Protein AF-A0A177WLU2-F1 (afdb_monomer_lite)

Sequence (171 aa):
MSAKVSTATVSPSATETASAKASTLNTFSRFDYPKKLKSYNEFGKYCYSIGLEGVFMIEEHATLSVKIDKIEKDIHNVDARIKAQKNLLYNLEQDFDFLNRASGQGSVDLDLETNIRTQREFLDELQEILQKILDGYRIRLKKDSEQELELKHYFEHHHKFEDAQQQAFQP

Secondary structure (DSSP, 8-state):
---------------------------S------SSPPPHHHHGGG--PPPHHHHHHHHHHHHHHHHHHHHHHHHHHHHHHHHHHHHHHHHHHHHHHHHHHHTSS----HHHHHHHHHHHHHHHHHHHHHHHHHHHHHHHHHHHHHHHHHHHHHHHHHHHHHHHHHHHT--

Radius of gyration: 32.44 Å; chains: 1; bounding box: 56×68×100 Å

Organism: Batrachochytrium dendrobatidis (strain JEL423) (NCBI:txid403673)

pLDDT: mean 77.86, std 21.0, range [36.34, 98.38]

Structure (mmCIF, N/CA/C/O backbone):
data_AF-A0A177WLU2-F1
#
_entry.id   AF-A0A177WLU2-F1
#
loop_
_atom_site.group_PDB
_atom_site.id
_atom_site.type_symbol
_atom_site.label_atom_id
_atom_site.label_alt_id
_atom_site.label_comp_id
_atom_site.label_asym_id
_atom_site.label_entity_id
_atom_site.label_seq_id
_atom_site.pdbx_PDB_ins_code
_atom_site.Cartn_x
_atom_site.Cartn_y
_atom_site.Cartn_z
_atom_site.occupancy
_atom_site.B_iso_or_equiv
_atom_site.auth_seq_id
_atom_site.auth_comp_id
_atom_site.auth_asym_id
_atom_site.auth_atom_id
_atom_site.pdbx_PDB_model_num
ATOM 1 N N . MET A 1 1 ? 12.271 -46.148 -57.559 1.00 42.03 1 MET A N 1
ATOM 2 C CA . MET A 1 1 ? 13.215 -45.070 -57.200 1.00 42.03 1 MET A CA 1
ATOM 3 C C . MET A 1 1 ? 12.869 -43.832 -58.005 1.00 42.03 1 MET A C 1
ATOM 5 O O . MET A 1 1 ? 12.882 -43.923 -59.223 1.00 42.03 1 MET A O 1
ATOM 9 N N . SER A 1 2 ? 12.483 -42.756 -57.314 1.00 40.78 2 SER A N 1
ATOM 10 C CA . SER A 1 2 ? 12.706 -41.332 -57.630 1.00 40.78 2 SER A CA 1
ATOM 11 C C . SER A 1 2 ? 11.642 -40.490 -56.927 1.00 40.78 2 SER A C 1
ATOM 13 O O . SER A 1 2 ? 10.447 -40.706 -57.099 1.00 40.78 2 SER A O 1
ATOM 15 N N . ALA A 1 3 ? 12.117 -39.566 -56.099 1.00 42.06 3 ALA A N 1
ATOM 16 C CA . ALA A 1 3 ? 11.357 -38.612 -55.305 1.00 42.06 3 ALA A CA 1
ATOM 17 C C . ALA A 1 3 ? 11.553 -37.187 -55.853 1.00 42.06 3 ALA A C 1
ATOM 19 O O . ALA A 1 3 ? 12.637 -36.890 -56.356 1.00 42.06 3 ALA A O 1
ATOM 20 N N . LYS A 1 4 ? 10.540 -36.318 -55.694 1.00 43.25 4 LYS A N 1
ATOM 21 C CA . LYS A 1 4 ? 10.600 -34.848 -55.451 1.00 43.25 4 LYS A CA 1
ATOM 22 C C . LYS A 1 4 ? 9.157 -34.296 -55.489 1.00 43.25 4 LYS A C 1
ATOM 24 O O . LYS A 1 4 ? 8.483 -34.531 -56.480 1.00 43.25 4 LYS A O 1
ATOM 29 N N . VAL A 1 5 ? 8.538 -33.838 -54.390 1.00 37.41 5 VAL A N 1
ATOM 30 C CA . VAL A 1 5 ? 8.700 -32.611 -53.553 1.00 37.41 5 VAL A CA 1
ATOM 31 C C . VAL A 1 5 ? 7.804 -31.442 -54.016 1.00 37.41 5 VAL A C 1
ATOM 33 O O . VAL A 1 5 ? 8.026 -30.922 -55.099 1.00 37.41 5 VAL A O 1
ATOM 36 N N . SER A 1 6 ? 6.865 -31.082 -53.112 1.00 40.25 6 SER A N 1
ATOM 37 C CA . SER A 1 6 ? 6.261 -29.780 -52.705 1.00 40.25 6 SER A CA 1
ATOM 38 C C . SER A 1 6 ? 5.757 -28.786 -53.772 1.00 40.25 6 SER A C 1
ATOM 40 O O . SER A 1 6 ? 6.360 -28.642 -54.819 1.00 40.25 6 SER A O 1
ATOM 42 N N . THR A 1 7 ? 4.652 -28.048 -53.590 1.00 42.56 7 THR A N 1
ATOM 43 C CA . THR A 1 7 ? 4.258 -27.214 -52.430 1.00 42.56 7 THR A CA 1
ATOM 44 C C . THR A 1 7 ? 2.738 -26.964 -52.436 1.00 42.56 7 THR A C 1
ATOM 46 O O . THR A 1 7 ? 2.170 -26.655 -53.480 1.00 42.56 7 THR A O 1
ATOM 49 N N . ALA A 1 8 ? 2.085 -27.032 -51.271 1.00 41.38 8 ALA A N 1
ATOM 50 C CA . ALA A 1 8 ? 0.708 -26.572 -51.080 1.00 41.38 8 ALA A CA 1
ATOM 51 C C . ALA A 1 8 ? 0.710 -25.123 -50.569 1.00 41.38 8 ALA A C 1
ATOM 53 O O . ALA A 1 8 ? 1.278 -24.826 -49.519 1.00 41.38 8 ALA A O 1
ATOM 54 N N . THR A 1 9 ? 0.083 -24.229 -51.329 1.00 38.22 9 THR A N 1
ATOM 55 C CA . THR A 1 9 ? -0.120 -22.818 -50.989 1.00 38.22 9 THR A CA 1
ATOM 56 C C . THR A 1 9 ? -1.336 -22.691 -50.071 1.00 38.22 9 THR A C 1
ATOM 58 O O . THR A 1 9 ? -2.452 -22.979 -50.498 1.00 38.22 9 THR A O 1
ATOM 61 N N . VAL A 1 10 ? -1.142 -22.255 -48.824 1.00 49.22 10 VAL A N 1
ATOM 62 C CA . VAL A 1 10 ? -2.235 -21.885 -47.908 1.00 49.22 10 VAL A CA 1
ATOM 63 C C . VAL A 1 10 ? -2.301 -20.362 -47.820 1.00 49.22 10 VAL A C 1
ATOM 65 O O . VAL A 1 10 ? -1.304 -19.701 -47.541 1.00 49.22 10 VAL A O 1
ATOM 68 N N . SER A 1 11 ? -3.484 -19.818 -48.090 1.00 47.47 11 SER A N 1
ATOM 69 C CA . SER A 1 11 ? -3.821 -18.398 -47.990 1.00 47.47 11 SER A CA 1
ATOM 70 C C . SER A 1 11 ? -4.454 -18.118 -46.620 1.00 47.47 11 SER A C 1
ATOM 72 O O . SER A 1 11 ? -5.350 -18.871 -46.234 1.00 47.47 11 SER A O 1
ATOM 74 N N . PRO A 1 12 ? -4.050 -17.071 -45.877 1.00 48.59 12 PRO A N 1
ATOM 75 C CA . PRO A 1 12 ? -4.801 -16.620 -44.718 1.00 48.59 12 PRO A CA 1
ATOM 76 C C . PRO A 1 12 ? -5.559 -15.327 -45.045 1.00 48.59 12 PRO A C 1
ATOM 78 O O . PRO A 1 12 ? -4.993 -14.387 -45.598 1.00 48.59 12 PRO A O 1
ATOM 81 N N . SER A 1 13 ? -6.828 -15.248 -44.651 1.00 38.72 13 SER A N 1
ATOM 82 C CA . SER A 1 13 ? -7.247 -14.338 -43.573 1.00 38.72 13 SER A CA 1
ATOM 83 C C . SER A 1 13 ? -8.759 -14.106 -43.610 1.00 38.72 13 SER A C 1
ATOM 85 O O . SER A 1 13 ? -9.318 -13.614 -44.592 1.00 38.72 13 SER A O 1
ATOM 87 N N . ALA A 1 14 ? -9.412 -14.477 -42.509 1.00 44.34 14 ALA A N 1
ATOM 88 C CA . ALA A 1 14 ? -10.809 -14.203 -42.224 1.00 44.34 14 ALA A CA 1
ATOM 89 C C . ALA A 1 14 ? -10.998 -12.722 -41.860 1.00 44.34 14 ALA A C 1
ATOM 91 O O . ALA A 1 14 ? -10.216 -12.141 -41.111 1.00 44.34 14 ALA A O 1
ATOM 92 N N . THR A 1 15 ? -12.058 -12.118 -42.392 1.00 43.81 15 THR A N 1
ATOM 93 C CA . THR A 1 15 ? -12.518 -10.779 -42.018 1.00 43.81 15 THR A CA 1
ATOM 94 C C . THR A 1 15 ? -13.476 -10.911 -40.837 1.00 43.81 15 THR A C 1
ATOM 96 O O . THR A 1 15 ? -14.589 -11.399 -41.016 1.00 43.81 15 THR A O 1
ATOM 99 N N . GLU A 1 16 ? -13.077 -10.455 -39.650 1.00 43.38 16 GLU A N 1
ATOM 100 C CA . GLU A 1 16 ? -13.997 -10.229 -38.531 1.00 43.38 16 GLU A CA 1
ATOM 101 C C . GLU A 1 16 ? -14.196 -8.727 -38.324 1.00 43.38 16 GLU A C 1
ATOM 103 O O . GLU A 1 16 ? -13.270 -7.962 -38.060 1.00 43.38 16 GLU A O 1
ATOM 108 N N . THR A 1 17 ? -15.446 -8.303 -38.494 1.00 44.81 17 THR A N 1
ATOM 109 C CA . THR A 1 17 ? -15.923 -6.948 -38.223 1.00 44.81 17 THR A CA 1
ATOM 110 C C . THR A 1 17 ? -16.344 -6.875 -36.760 1.00 44.81 17 THR A C 1
ATOM 112 O O . THR A 1 17 ? -17.344 -7.480 -36.384 1.00 44.81 17 THR A O 1
ATOM 115 N N . ALA A 1 18 ? -15.627 -6.104 -35.943 1.00 39.94 18 ALA A N 1
ATOM 116 C CA . ALA A 1 18 ? -16.064 -5.742 -34.597 1.00 39.94 18 ALA A CA 1
ATOM 117 C C . ALA A 1 18 ? -16.423 -4.250 -34.559 1.00 39.94 18 ALA A C 1
ATOM 119 O O . ALA A 1 18 ? -15.567 -3.369 -34.588 1.00 39.94 18 ALA A O 1
ATOM 120 N N . SER A 1 19 ? -17.728 -3.977 -34.520 1.00 48.66 19 SER A N 1
ATOM 121 C CA . SER A 1 19 ? -18.300 -2.657 -34.264 1.00 48.66 19 SER A CA 1
ATOM 122 C C . SER A 1 19 ? -18.224 -2.364 -32.764 1.00 48.66 19 SER A C 1
ATOM 124 O O . SER A 1 19 ? -18.929 -2.991 -31.975 1.00 48.66 19 SER A O 1
ATOM 126 N N . ALA A 1 20 ? -17.379 -1.414 -32.361 1.00 39.94 20 ALA A N 1
ATOM 127 C CA . ALA A 1 20 ? -17.359 -0.895 -30.997 1.00 39.94 20 ALA A CA 1
ATOM 128 C C . ALA A 1 20 ? -18.047 0.475 -30.957 1.00 39.94 20 ALA A C 1
ATOM 130 O O . ALA A 1 20 ? -17.530 1.491 -31.420 1.00 39.94 20 ALA A O 1
ATOM 131 N N . LYS A 1 21 ? -19.258 0.472 -30.401 1.00 46.25 21 LYS A N 1
ATOM 132 C CA . LYS A 1 21 ? -20.081 1.641 -30.095 1.00 46.25 21 LYS A CA 1
ATOM 133 C C . LYS A 1 21 ? -19.385 2.440 -28.982 1.00 46.25 21 LYS A C 1
ATOM 135 O O . LYS A 1 21 ? -19.421 2.038 -27.822 1.00 46.25 21 LYS A O 1
ATOM 140 N N . ALA A 1 22 ? -18.716 3.538 -29.330 1.00 39.66 22 ALA A N 1
ATOM 141 C CA . ALA A 1 22 ? -18.047 4.395 -28.355 1.00 39.66 22 ALA A CA 1
ATOM 142 C C . ALA A 1 22 ? -19.078 5.237 -27.586 1.00 39.66 22 ALA A C 1
ATOM 144 O O . ALA A 1 22 ? -19.764 6.089 -28.151 1.00 39.66 22 ALA A O 1
ATOM 145 N N . SER A 1 23 ? -19.181 4.958 -26.287 1.00 39.72 23 SER A N 1
ATOM 146 C CA . SER A 1 23 ? -19.906 5.760 -25.308 1.00 39.72 23 SER A CA 1
ATOM 147 C C . SER A 1 23 ? -19.241 7.128 -25.165 1.00 39.72 23 SER A C 1
ATOM 149 O O . SER A 1 23 ? -18.038 7.237 -24.937 1.00 39.72 23 SER A O 1
ATOM 151 N N . THR A 1 24 ? -20.049 8.171 -25.299 1.00 47.22 24 THR A N 1
ATOM 152 C CA . THR A 1 24 ? -19.711 9.579 -25.101 1.00 47.22 24 THR A CA 1
ATOM 153 C C . THR A 1 24 ? -19.163 9.848 -23.701 1.00 47.22 24 THR A C 1
ATOM 155 O O . THR A 1 24 ? -19.908 9.768 -22.726 1.00 47.22 24 THR A O 1
ATOM 158 N N . LEU A 1 25 ? -17.901 10.276 -23.617 1.00 36.34 25 LEU A N 1
ATOM 159 C CA . LEU A 1 25 ? -17.399 11.082 -22.505 1.00 36.34 25 LEU A CA 1
ATOM 160 C C . LEU A 1 25 ? -16.606 12.271 -23.069 1.00 36.34 25 LEU A C 1
ATOM 162 O O . LEU A 1 25 ? -15.399 12.211 -23.285 1.00 36.34 25 LEU A O 1
ATOM 166 N N . ASN A 1 26 ? -17.322 13.359 -23.349 1.00 46.06 26 ASN A N 1
ATOM 167 C CA . ASN A 1 26 ? -16.721 14.670 -23.559 1.00 46.06 26 ASN A CA 1
ATOM 168 C C . ASN A 1 26 ? -16.359 15.248 -22.190 1.00 46.06 26 ASN A C 1
ATOM 170 O O . ASN A 1 26 ? -17.245 15.418 -21.356 1.00 46.06 26 ASN A O 1
ATOM 174 N N . THR A 1 27 ? -15.087 15.582 -21.975 1.00 43.62 27 THR A N 1
ATOM 175 C CA . THR A 1 27 ? -14.605 16.956 -21.703 1.00 43.62 27 THR A CA 1
ATOM 176 C C . THR A 1 27 ? -13.119 16.874 -21.342 1.00 43.62 27 THR A C 1
ATOM 178 O O . THR A 1 27 ? -12.728 17.006 -20.189 1.00 43.62 27 THR A O 1
ATOM 181 N N . PHE A 1 28 ? -12.276 16.661 -22.352 1.00 42.62 28 PHE A N 1
ATOM 182 C CA . PHE A 1 28 ? -10.927 17.218 -22.338 1.00 42.62 28 PHE A CA 1
ATOM 183 C C . PHE A 1 28 ? -10.996 18.471 -23.199 1.00 42.62 28 PHE A C 1
ATOM 185 O O . PHE A 1 28 ? -11.333 18.408 -24.383 1.00 42.62 28 PHE A O 1
ATOM 192 N N . SER A 1 29 ? -10.772 19.624 -22.581 1.00 45.62 29 SER A N 1
ATOM 193 C CA . SER A 1 29 ? -10.639 20.902 -23.266 1.00 45.62 29 SER A CA 1
ATOM 194 C C . SER A 1 29 ? -9.656 20.758 -24.426 1.00 45.62 29 SER A C 1
ATOM 196 O O . SER A 1 29 ? -8.483 20.462 -24.214 1.00 45.62 29 SER A O 1
ATOM 198 N N . ARG A 1 30 ? -10.198 20.926 -25.637 1.00 47.31 30 ARG A N 1
ATOM 199 C CA . ARG A 1 30 ? -9.555 21.098 -26.943 1.00 47.31 30 ARG A CA 1
ATOM 200 C C . ARG A 1 30 ? -8.055 21.412 -26.835 1.00 47.31 30 ARG A C 1
ATOM 202 O O . ARG A 1 30 ? -7.668 22.573 -26.756 1.00 47.31 30 ARG A O 1
ATOM 209 N N . PHE A 1 31 ? -7.216 20.379 -26.890 1.00 51.44 31 PHE A N 1
ATOM 210 C CA . PHE A 1 31 ? -5.864 20.559 -27.404 1.00 51.44 31 PHE A CA 1
ATOM 211 C C . PHE A 1 31 ? -6.033 21.031 -28.851 1.00 51.44 31 PHE A C 1
ATOM 213 O O . PHE A 1 31 ? -6.673 20.339 -29.649 1.00 51.44 31 PHE A O 1
ATOM 220 N N . ASP A 1 32 ? -5.530 22.222 -29.182 1.00 51.72 32 ASP A N 1
ATOM 221 C CA . ASP A 1 32 ? -5.401 22.676 -30.568 1.00 51.72 32 ASP A CA 1
ATOM 222 C C . ASP A 1 32 ? -4.360 21.787 -31.254 1.00 51.72 32 ASP A C 1
ATOM 224 O O . ASP A 1 32 ? -3.190 22.137 -31.411 1.00 51.72 32 ASP A O 1
ATOM 228 N N . TYR A 1 33 ? -4.778 20.575 -31.620 1.00 52.28 33 TYR A N 1
ATOM 229 C CA . TYR A 1 33 ? -3.971 19.701 -32.444 1.00 52.28 33 TYR A CA 1
ATOM 230 C C . TYR A 1 33 ? -3.701 20.439 -33.756 1.00 52.28 33 TYR A C 1
ATOM 232 O O . TYR A 1 33 ? -4.648 20.909 -34.403 1.00 52.28 33 TYR A O 1
ATOM 240 N N . PRO A 1 34 ? -2.430 20.576 -34.168 1.00 65.75 34 PRO A N 1
ATOM 241 C CA . PRO A 1 34 ? -2.117 21.214 -35.431 1.00 65.75 34 PRO A CA 1
ATOM 242 C C . PRO A 1 34 ? -2.901 20.516 -36.549 1.00 65.75 34 PRO A C 1
ATOM 244 O O . PRO A 1 34 ? -2.889 19.291 -36.657 1.00 65.75 34 PRO A O 1
ATOM 247 N N . LYS A 1 35 ? -3.585 21.306 -37.394 1.00 66.06 35 LYS A N 1
ATOM 248 C CA . LYS A 1 35 ? -4.448 20.825 -38.500 1.00 66.06 35 LYS A CA 1
ATOM 249 C C . LYS A 1 35 ? -3.750 19.848 -39.455 1.00 66.06 35 LYS A C 1
ATOM 251 O O . LYS A 1 35 ? -4.414 19.165 -40.228 1.00 66.06 35 LYS A O 1
ATOM 256 N N . LYS A 1 36 ? -2.418 19.807 -39.422 1.00 67.88 36 LYS A N 1
ATOM 257 C CA . LYS A 1 36 ? -1.587 18.777 -40.030 1.00 67.88 36 LYS A CA 1
ATOM 258 C C . LYS A 1 36 ? -0.665 18.241 -38.945 1.00 67.88 36 LYS A C 1
ATOM 260 O O . LYS A 1 36 ? 0.204 18.968 -38.463 1.00 67.88 36 LYS A O 1
ATOM 265 N N . LEU A 1 37 ? -0.867 16.986 -38.561 1.00 67.50 37 LEU A N 1
ATOM 266 C CA . LEU A 1 37 ? 0.150 16.253 -37.822 1.00 67.50 37 LEU A CA 1
ATOM 267 C C . LEU A 1 37 ? 1.394 16.201 -38.712 1.00 67.50 37 LEU A C 1
ATOM 269 O O . LEU A 1 37 ? 1.297 1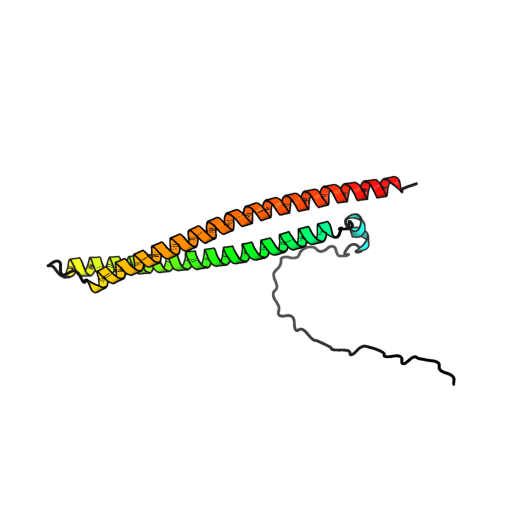5.891 -39.902 1.00 67.50 37 LEU A O 1
ATOM 273 N N . LYS A 1 38 ? 2.544 16.565 -38.145 1.00 70.19 38 LYS A N 1
ATOM 274 C CA . LYS A 1 38 ? 3.839 16.352 -38.792 1.00 70.19 38 LYS A CA 1
ATOM 275 C C . LYS A 1 38 ? 3.958 14.879 -39.174 1.00 70.19 38 LYS A C 1
ATOM 277 O O . LYS A 1 38 ? 3.461 14.020 -38.442 1.00 70.19 38 LYS A O 1
ATOM 282 N N . SER A 1 39 ? 4.575 14.591 -40.319 1.00 71.38 39 SER A N 1
ATOM 283 C CA . SER A 1 39 ? 4.803 13.198 -40.719 1.00 71.38 39 SER A CA 1
ATOM 284 C C . SER A 1 39 ? 5.588 12.479 -39.620 1.00 71.38 39 SER A C 1
ATOM 286 O O . SER A 1 39 ? 6.478 13.080 -39.023 1.00 71.38 39 SER A O 1
ATOM 288 N N . TYR A 1 40 ? 5.297 11.200 -39.362 1.00 63.53 40 TYR A N 1
ATOM 289 C CA . TYR A 1 40 ? 6.050 10.385 -38.396 1.00 63.53 40 TYR A CA 1
ATOM 290 C C . TYR A 1 40 ? 7.570 10.466 -38.644 1.00 63.53 40 TYR A C 1
ATOM 292 O O . TYR A 1 40 ? 8.360 10.555 -37.709 1.00 63.53 40 TYR A O 1
ATOM 300 N N . ASN A 1 41 ? 7.969 10.584 -39.915 1.00 70.62 41 ASN A N 1
ATOM 301 C CA . ASN A 1 41 ? 9.361 10.741 -40.334 1.00 70.62 41 ASN A CA 1
ATOM 302 C C . ASN A 1 41 ? 10.025 12.025 -39.799 1.00 70.62 41 ASN A C 1
ATOM 304 O O . ASN A 1 41 ? 11.236 12.047 -39.608 1.00 70.62 41 ASN A O 1
ATOM 308 N N . GLU A 1 42 ? 9.265 13.087 -39.519 1.00 71.75 42 GLU A N 1
ATOM 309 C CA . GLU A 1 42 ? 9.799 14.321 -38.918 1.00 71.75 42 GLU A CA 1
ATOM 310 C C . GLU A 1 42 ? 10.199 14.137 -37.448 1.00 71.75 42 GLU A C 1
ATOM 312 O O . GLU A 1 42 ? 10.979 14.933 -36.916 1.00 71.75 42 GLU A O 1
ATOM 317 N N . PHE A 1 43 ? 9.682 13.090 -36.798 1.00 67.81 43 PHE A N 1
ATOM 318 C CA . PHE A 1 43 ? 10.055 12.704 -35.441 1.00 67.81 43 PHE A CA 1
ATOM 319 C C . PHE A 1 43 ? 11.200 11.693 -35.406 1.00 67.81 43 PHE A C 1
ATOM 321 O O . PHE A 1 43 ? 11.785 11.509 -34.346 1.00 67.81 43 PHE A O 1
ATOM 328 N N . GLY A 1 44 ? 11.577 11.110 -36.551 1.00 67.31 44 GLY A N 1
ATOM 329 C CA . GLY A 1 44 ? 12.664 10.132 -36.640 1.00 67.31 44 GLY A CA 1
ATOM 330 C C . GLY A 1 44 ? 13.998 10.653 -36.095 1.00 67.31 44 GLY A C 1
ATOM 331 O O . GLY A 1 44 ? 14.753 9.888 -35.517 1.00 67.31 44 GLY A O 1
ATOM 332 N N . LYS A 1 45 ? 14.248 11.968 -36.170 1.00 67.31 45 LYS A N 1
ATOM 333 C CA . LYS A 1 45 ? 15.434 12.615 -35.573 1.00 67.31 45 LYS A CA 1
ATOM 334 C C . LYS A 1 45 ? 15.470 12.606 -34.037 1.00 67.31 45 LYS A C 1
ATOM 336 O O . LYS A 1 45 ? 16.474 12.987 -33.459 1.00 67.31 45 LYS A O 1
ATOM 341 N N . TYR A 1 46 ? 14.358 12.258 -33.393 1.00 68.00 46 TYR A N 1
ATOM 342 C CA . TYR A 1 46 ? 14.246 12.072 -31.945 1.00 68.00 46 TYR A CA 1
ATOM 343 C C . TYR A 1 46 ? 14.129 10.585 -31.573 1.00 68.00 46 TYR A C 1
ATOM 345 O O . TYR A 1 46 ? 13.951 10.259 -30.402 1.00 68.00 46 TYR A O 1
ATOM 353 N N . CYS A 1 47 ? 14.178 9.685 -32.560 1.00 70.62 47 CYS A N 1
ATOM 354 C CA . CYS A 1 47 ? 14.145 8.246 -32.354 1.00 70.62 47 CYS A CA 1
ATOM 355 C C . CYS A 1 47 ? 15.579 7.722 -32.359 1.00 70.62 47 CYS A C 1
ATOM 357 O O . CYS A 1 47 ? 16.232 7.711 -33.398 1.00 70.62 47 CYS A O 1
ATOM 359 N N . TYR A 1 48 ? 16.035 7.271 -31.197 1.00 72.31 48 TYR A N 1
ATOM 360 C CA . TYR A 1 48 ? 17.350 6.668 -31.016 1.00 72.31 48 TYR A CA 1
ATOM 361 C C . TYR A 1 48 ? 17.192 5.165 -30.829 1.00 72.31 48 TYR A C 1
ATOM 363 O O . TYR A 1 48 ? 16.159 4.707 -30.323 1.00 72.31 48 TYR A O 1
ATOM 371 N N . SER A 1 49 ? 18.184 4.387 -31.255 1.00 75.81 49 SER A N 1
ATOM 372 C CA . SER A 1 49 ? 18.113 2.942 -31.070 1.00 75.81 49 SER A CA 1
ATOM 373 C C . SER A 1 49 ? 18.330 2.596 -29.594 1.00 75.81 49 SER A C 1
ATOM 375 O O . SER A 1 49 ? 19.228 3.106 -28.929 1.00 75.81 49 SER A O 1
ATOM 377 N N . ILE A 1 50 ? 17.454 1.749 -29.051 1.00 82.81 50 ILE A N 1
ATOM 378 C CA . ILE A 1 50 ? 17.550 1.264 -27.672 1.00 82.81 50 ILE A CA 1
ATOM 379 C C . ILE A 1 50 ? 18.100 -0.156 -27.744 1.00 82.81 50 ILE A C 1
ATOM 381 O O . ILE A 1 50 ? 17.518 -1.026 -28.397 1.00 82.81 50 ILE A O 1
ATOM 385 N N . GLY A 1 51 ? 19.241 -0.385 -27.098 1.00 85.62 51 GLY A N 1
ATOM 386 C CA . GLY A 1 51 ? 19.827 -1.717 -26.999 1.00 85.62 51 GLY A CA 1
ATOM 387 C C . GLY A 1 51 ? 19.019 -2.630 -26.075 1.00 85.62 51 GLY A C 1
ATOM 388 O O . GLY A 1 51 ? 18.190 -2.169 -25.293 1.00 85.62 51 GLY A O 1
ATOM 389 N N . 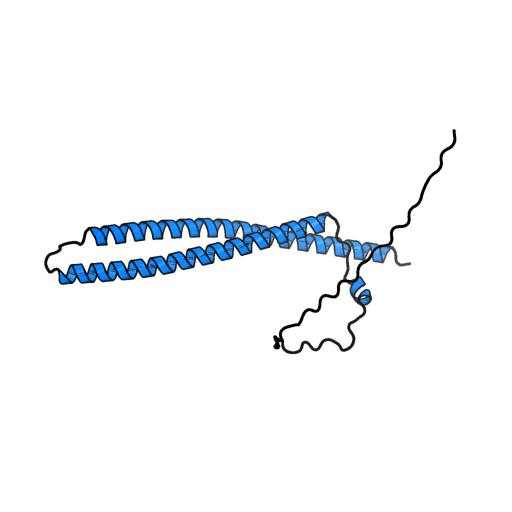LEU A 1 52 ? 19.306 -3.935 -26.113 1.00 88.62 52 LEU A N 1
ATOM 390 C CA . LEU A 1 52 ? 18.669 -4.918 -25.221 1.00 88.62 52 LEU A CA 1
ATOM 391 C C . LEU A 1 52 ? 18.806 -4.541 -23.738 1.00 88.62 52 LEU A C 1
ATOM 393 O O . LEU A 1 52 ? 17.856 -4.707 -22.984 1.00 88.62 52 LEU A O 1
ATOM 397 N N . GLU A 1 53 ? 19.949 -3.974 -23.346 1.00 89.50 53 GLU A N 1
ATOM 398 C CA . GLU A 1 53 ? 20.181 -3.478 -21.985 1.00 89.50 53 GLU A CA 1
ATOM 399 C C . GLU A 1 53 ? 19.162 -2.407 -21.572 1.00 89.50 53 GLU A C 1
ATOM 401 O O . GLU A 1 53 ? 18.524 -2.520 -20.530 1.00 89.50 53 GLU A O 1
ATOM 406 N N . GLY A 1 54 ? 18.934 -1.408 -22.431 1.00 90.38 54 GLY A N 1
ATOM 407 C CA . GLY A 1 54 ? 17.946 -0.363 -22.172 1.00 90.38 54 GLY A CA 1
ATOM 408 C C . GLY A 1 54 ? 16.527 -0.921 -22.077 1.00 90.38 54 GLY A C 1
ATOM 409 O O . GLY A 1 54 ? 15.744 -0.468 -21.248 1.00 90.38 54 GLY A O 1
ATOM 410 N N . VAL A 1 55 ? 16.199 -1.947 -22.871 1.00 92.12 55 VAL A N 1
ATOM 411 C CA . VAL A 1 55 ? 14.904 -2.641 -22.775 1.00 92.12 55 VAL A CA 1
ATOM 412 C C . VAL A 1 55 ? 14.749 -3.336 -21.419 1.00 92.12 55 VAL A C 1
ATOM 414 O O . VAL A 1 55 ? 13.705 -3.176 -20.788 1.00 92.12 55 VAL A O 1
ATOM 417 N N . PHE A 1 56 ? 15.775 -4.047 -20.936 1.00 92.69 56 PHE A N 1
ATOM 418 C CA . PHE A 1 56 ? 15.738 -4.687 -19.616 1.00 92.69 56 PHE A CA 1
ATOM 419 C C . PHE A 1 56 ? 15.606 -3.672 -18.477 1.00 92.69 56 PHE A C 1
ATOM 421 O O . PHE A 1 56 ? 14.806 -3.885 -17.568 1.00 92.69 56 PHE A O 1
ATOM 428 N N . MET A 1 57 ? 16.324 -2.546 -18.542 1.00 92.69 57 MET A N 1
ATOM 429 C CA . MET A 1 57 ? 16.204 -1.476 -17.545 1.00 92.69 57 MET A CA 1
ATOM 430 C C . MET A 1 57 ? 14.783 -0.889 -17.504 1.00 92.69 57 MET A C 1
ATOM 432 O O . MET A 1 57 ? 14.225 -0.696 -16.423 1.00 92.69 57 MET A O 1
ATOM 436 N N . ILE A 1 58 ? 14.165 -0.652 -18.670 1.00 93.06 58 ILE A N 1
ATOM 437 C CA . ILE A 1 58 ? 12.771 -0.181 -18.760 1.00 93.06 58 ILE A CA 1
ATOM 438 C C . ILE A 1 58 ? 11.817 -1.211 -18.142 1.00 93.06 58 ILE A C 1
ATOM 440 O O . ILE A 1 58 ? 10.923 -0.841 -17.380 1.00 93.06 58 ILE A O 1
ATOM 444 N N . GLU A 1 59 ? 11.987 -2.495 -18.467 1.00 94.56 59 GLU A N 1
ATOM 445 C CA . GLU A 1 59 ? 11.143 -3.572 -17.943 1.00 94.56 59 GLU A CA 1
ATOM 446 C C . GLU A 1 59 ? 11.260 -3.699 -16.417 1.00 94.56 59 GLU A C 1
ATOM 448 O O . GLU A 1 59 ? 10.245 -3.850 -15.724 1.00 94.56 59 GLU A O 1
ATOM 453 N N . GLU A 1 60 ? 12.477 -3.604 -15.873 1.00 92.88 60 GLU A N 1
ATOM 454 C CA . GLU A 1 60 ? 12.699 -3.675 -14.431 1.00 92.88 60 GLU A CA 1
ATOM 455 C C . GLU A 1 60 ? 12.058 -2.483 -13.709 1.00 92.88 60 GLU A C 1
ATOM 457 O O . GLU A 1 60 ? 11.363 -2.687 -12.706 1.00 92.88 60 GLU A O 1
ATOM 462 N N . HIS A 1 61 ? 12.226 -1.270 -14.245 1.00 93.38 61 HIS A N 1
ATOM 463 C CA . HIS A 1 61 ? 11.617 -0.058 -13.699 1.00 93.38 61 HIS A CA 1
ATOM 464 C C . HIS A 1 61 ? 10.085 -0.145 -13.730 1.00 93.38 61 HIS A C 1
ATOM 466 O O . HIS A 1 61 ? 9.437 -0.007 -12.694 1.00 93.38 61 HIS A O 1
ATOM 472 N N . ALA A 1 62 ? 9.492 -0.525 -14.868 1.00 94.50 62 ALA A N 1
ATOM 473 C CA . ALA A 1 62 ? 8.044 -0.711 -14.983 1.00 94.50 62 ALA A CA 1
ATOM 474 C C . ALA A 1 62 ? 7.507 -1.764 -13.994 1.00 94.50 62 ALA A C 1
ATOM 476 O O . ALA A 1 62 ? 6.467 -1.576 -13.357 1.00 94.50 62 ALA A O 1
ATOM 477 N N . THR A 1 63 ? 8.234 -2.871 -13.820 1.00 94.44 63 THR A N 1
ATOM 478 C CA . THR A 1 63 ? 7.884 -3.915 -12.847 1.00 94.44 63 THR A CA 1
ATOM 479 C C . THR A 1 63 ? 7.922 -3.390 -11.412 1.00 94.44 63 THR A C 1
ATOM 481 O O . THR A 1 63 ? 7.113 -3.808 -10.574 1.00 94.44 63 THR A O 1
ATOM 484 N N . LEU A 1 64 ? 8.868 -2.505 -11.095 1.00 93.88 64 LEU A N 1
ATOM 485 C CA . LEU A 1 64 ? 8.968 -1.890 -9.780 1.00 93.88 64 LEU A CA 1
ATOM 486 C C . LEU A 1 64 ? 7.822 -0.905 -9.527 1.00 93.88 64 LEU A C 1
ATOM 488 O O . LEU A 1 64 ? 7.200 -1.005 -8.467 1.00 93.88 64 LEU A O 1
ATOM 492 N N . SER A 1 65 ? 7.469 -0.060 -10.499 1.00 93.44 65 SER A N 1
ATOM 493 C CA . SER A 1 65 ? 6.339 0.870 -10.379 1.00 93.44 65 SER A CA 1
ATOM 494 C C . SER A 1 65 ? 5.028 0.130 -10.085 1.00 93.44 65 SER A C 1
ATOM 496 O O . SER A 1 65 ? 4.317 0.473 -9.144 1.00 93.44 65 SER A O 1
ATOM 498 N N . VAL A 1 66 ? 4.758 -0.989 -10.772 1.00 95.12 66 VAL A N 1
ATOM 499 C CA . VAL A 1 66 ? 3.568 -1.824 -10.491 1.00 95.12 66 VAL A CA 1
ATOM 500 C C . VAL A 1 66 ? 3.562 -2.360 -9.052 1.00 95.12 66 VAL A C 1
ATOM 502 O O . VAL A 1 66 ? 2.508 -2.478 -8.417 1.00 95.12 66 VAL A O 1
ATOM 505 N N . LYS A 1 67 ? 4.734 -2.709 -8.505 1.00 93.44 67 LYS A N 1
ATOM 506 C CA . LYS A 1 67 ? 4.850 -3.161 -7.110 1.00 93.44 67 LYS A CA 1
ATOM 507 C C . LYS A 1 67 ? 4.607 -2.014 -6.128 1.00 93.44 67 LYS A C 1
ATOM 509 O O . LYS A 1 67 ? 3.997 -2.263 -5.090 1.00 93.44 67 LYS A O 1
ATOM 514 N N . ILE A 1 68 ? 5.069 -0.805 -6.440 1.00 95.31 68 ILE A N 1
ATOM 515 C CA . ILE A 1 68 ? 4.841 0.409 -5.643 1.00 95.31 68 ILE A CA 1
ATOM 516 C C . ILE A 1 68 ? 3.343 0.719 -5.583 1.00 95.31 68 ILE A C 1
ATOM 518 O O . ILE A 1 68 ? 2.799 0.770 -4.481 1.00 95.31 68 ILE A O 1
ATOM 522 N N . ASP A 1 69 ? 2.652 0.751 -6.726 1.00 95.56 69 ASP A N 1
ATOM 523 C CA . ASP A 1 69 ? 1.198 0.975 -6.802 1.00 95.56 69 ASP A CA 1
ATOM 524 C C . ASP A 1 69 ? 0.403 -0.011 -5.936 1.00 95.56 69 ASP A C 1
ATOM 526 O O . ASP A 1 69 ? -0.598 0.331 -5.299 1.00 95.56 69 ASP A O 1
ATOM 530 N N . LYS A 1 70 ? 0.822 -1.284 -5.925 1.00 95.56 70 LYS A N 1
ATOM 531 C CA . LYS A 1 70 ? 0.179 -2.311 -5.099 1.00 95.56 70 LYS A CA 1
ATOM 532 C C . LYS A 1 70 ? 0.333 -2.001 -3.609 1.00 95.56 70 LYS A C 1
ATOM 534 O O . LYS A 1 70 ? -0.624 -2.144 -2.856 1.00 95.56 70 LYS A O 1
ATOM 539 N N . ILE A 1 71 ? 1.515 -1.565 -3.194 1.00 95.81 71 ILE A N 1
ATOM 540 C CA . ILE A 1 71 ? 1.800 -1.260 -1.791 1.00 95.81 71 ILE A CA 1
ATOM 541 C C . ILE A 1 71 ? 1.072 -0.005 -1.338 1.00 95.81 71 ILE A C 1
ATOM 543 O O . ILE A 1 71 ? 0.573 0.016 -0.220 1.00 95.81 71 ILE A O 1
ATOM 547 N N . GLU A 1 72 ? 0.949 1.013 -2.187 1.00 96.44 72 GLU A N 1
ATOM 548 C CA . GLU A 1 72 ? 0.138 2.193 -1.868 1.00 96.44 72 GLU A CA 1
ATOM 549 C C . GLU A 1 72 ? -1.314 1.813 -1.581 1.00 96.44 72 GLU A C 1
ATOM 551 O O . GLU A 1 72 ? -1.902 2.264 -0.596 1.00 96.44 72 GLU A O 1
ATOM 556 N N . LYS A 1 73 ? -1.881 0.904 -2.383 1.00 96.88 73 LYS A N 1
ATOM 557 C CA . LYS A 1 73 ? -3.223 0.362 -2.129 1.00 96.88 73 LYS A CA 1
ATOM 558 C C . LYS A 1 73 ? -3.297 -0.379 -0.794 1.00 96.88 73 LYS A C 1
ATOM 560 O O . LYS A 1 73 ? -4.270 -0.190 -0.062 1.00 96.88 73 LYS A O 1
ATOM 565 N N . ASP A 1 74 ? -2.286 -1.178 -0.460 1.00 96.81 74 ASP A N 1
ATOM 566 C CA . ASP A 1 74 ? -2.220 -1.892 0.820 1.00 96.81 74 ASP A CA 1
ATOM 567 C C . ASP A 1 74 ? -2.114 -0.910 2.008 1.00 96.81 74 ASP A C 1
ATOM 569 O O . ASP A 1 74 ? -2.830 -1.069 2.998 1.00 96.81 74 ASP A O 1
ATOM 573 N N . ILE A 1 75 ? -1.309 0.156 1.889 1.00 98.06 75 ILE A N 1
ATOM 574 C CA . ILE A 1 75 ? -1.213 1.249 2.877 1.00 98.06 75 ILE A CA 1
ATOM 575 C C . ILE A 1 75 ? -2.588 1.880 3.097 1.00 98.06 75 ILE A C 1
ATOM 577 O O . ILE A 1 75 ? -3.044 1.981 4.236 1.00 98.06 75 ILE A O 1
ATOM 581 N N . HIS A 1 76 ? -3.274 2.270 2.020 1.00 98.06 76 HIS A N 1
ATOM 582 C CA . HIS A 1 76 ? -4.602 2.876 2.111 1.00 98.06 76 HIS A CA 1
ATOM 583 C C . HIS A 1 76 ? -5.634 1.934 2.737 1.00 98.06 76 HIS A C 1
ATOM 585 O O . HIS A 1 76 ? -6.468 2.376 3.529 1.00 98.06 76 HIS A O 1
ATOM 591 N N . ASN A 1 77 ? -5.581 0.638 2.417 1.00 98.00 77 ASN A N 1
ATOM 592 C CA . ASN A 1 77 ? -6.475 -0.352 3.005 1.00 98.00 77 ASN A CA 1
ATOM 593 C C . ASN A 1 77 ? -6.266 -0.483 4.521 1.00 98.00 77 ASN A C 1
ATOM 595 O O . ASN A 1 77 ? -7.236 -0.447 5.281 1.00 98.00 77 ASN A O 1
ATOM 599 N N . VAL A 1 78 ? -5.014 -0.610 4.966 1.00 97.94 78 VAL A N 1
ATOM 600 C CA . VAL A 1 78 ? -4.697 -0.763 6.391 1.00 97.94 78 VAL A CA 1
ATOM 601 C C . VAL A 1 78 ? -4.989 0.527 7.161 1.00 97.94 78 VAL A C 1
ATOM 603 O O . VAL A 1 78 ? -5.588 0.462 8.232 1.00 97.94 78 VAL A O 1
ATOM 606 N N . ASP A 1 79 ? -4.681 1.698 6.602 1.00 98.19 79 ASP A N 1
ATOM 607 C CA . ASP A 1 79 ? -5.028 2.993 7.204 1.00 98.19 79 ASP A CA 1
ATOM 608 C C . ASP A 1 79 ? -6.550 3.160 7.380 1.00 98.19 79 ASP A C 1
ATOM 610 O O . ASP A 1 79 ? -7.021 3.581 8.441 1.00 98.19 79 ASP A O 1
ATOM 614 N N . ALA A 1 80 ? -7.348 2.752 6.387 1.00 98.25 80 ALA A N 1
ATOM 615 C CA . ALA A 1 80 ? -8.806 2.759 6.501 1.00 98.25 80 ALA A CA 1
ATOM 616 C C . ALA A 1 80 ? -9.306 1.829 7.621 1.00 98.25 80 ALA A C 1
ATOM 618 O O . ALA A 1 80 ? -10.201 2.205 8.382 1.00 98.25 80 ALA A O 1
ATOM 619 N N . ARG A 1 81 ? -8.703 0.641 7.768 1.00 98.06 81 ARG A N 1
ATOM 620 C CA . ARG A 1 81 ? -9.018 -0.296 8.860 1.00 98.06 81 ARG A CA 1
ATOM 621 C C . ARG A 1 81 ? -8.648 0.280 10.225 1.00 98.06 81 ARG A C 1
ATOM 623 O O . ARG A 1 81 ? -9.460 0.199 11.139 1.00 98.06 81 ARG A O 1
ATOM 630 N N . ILE A 1 82 ? -7.486 0.923 10.353 1.00 98.38 82 ILE A N 1
ATOM 631 C CA . ILE A 1 82 ? -7.068 1.619 11.581 1.00 98.38 82 ILE A CA 1
ATOM 632 C C . ILE A 1 82 ? -8.071 2.715 11.951 1.00 98.38 82 ILE A C 1
ATOM 634 O O . ILE A 1 82 ? -8.462 2.822 13.110 1.00 98.38 82 ILE A O 1
ATOM 638 N N . LYS A 1 83 ? -8.521 3.521 10.981 1.00 98.12 83 LYS A N 1
ATOM 639 C CA . LYS A 1 83 ? -9.531 4.567 11.212 1.00 98.12 83 LYS A CA 1
ATOM 640 C C . LYS A 1 83 ? -10.859 3.984 11.693 1.00 98.12 83 LYS A C 1
ATOM 642 O O . LYS A 1 83 ? -11.413 4.473 12.674 1.00 98.12 83 LYS A O 1
ATOM 647 N N . ALA A 1 84 ? -11.346 2.929 11.040 1.00 97.44 84 ALA A N 1
ATOM 648 C CA . ALA A 1 84 ? -12.565 2.240 11.458 1.00 97.44 84 ALA A CA 1
ATOM 649 C C . ALA A 1 84 ? -12.432 1.667 12.879 1.00 97.44 84 ALA A C 1
ATOM 651 O O . ALA A 1 84 ? -13.325 1.852 13.703 1.00 97.44 84 ALA A O 1
ATOM 652 N N . GLN A 1 85 ? -11.287 1.054 13.183 1.00 97.75 85 GLN A N 1
ATOM 653 C CA . GLN A 1 85 ? -11.000 0.464 14.486 1.00 97.75 85 GLN A CA 1
ATOM 654 C C . GLN A 1 85 ? -10.915 1.513 15.601 1.00 97.75 85 GLN A C 1
ATOM 656 O O . GLN A 1 85 ? -11.466 1.313 16.679 1.00 97.75 85 GLN A O 1
ATOM 661 N N . LYS A 1 86 ? -10.287 2.666 15.338 1.00 97.62 86 LYS A N 1
ATOM 662 C CA . LYS A 1 86 ? -10.249 3.795 16.281 1.00 97.62 86 LYS A CA 1
ATOM 663 C C . LYS A 1 86 ? -11.645 4.333 16.590 1.00 97.62 86 LYS A C 1
ATOM 665 O O . LYS A 1 86 ? -11.932 4.622 17.746 1.00 97.62 86 LYS A O 1
ATOM 670 N N . ASN A 1 87 ? -12.514 4.434 15.584 1.00 97.31 87 ASN A N 1
ATOM 671 C CA . ASN A 1 87 ? -13.897 4.870 15.788 1.00 97.31 87 ASN A CA 1
ATOM 672 C C . ASN A 1 87 ? -14.700 3.858 16.618 1.00 97.31 87 ASN A C 1
ATOM 674 O O . ASN A 1 87 ? -15.452 4.259 17.501 1.00 97.31 87 ASN A O 1
ATOM 678 N N . LEU A 1 88 ? -14.530 2.557 16.356 1.00 96.25 88 LEU A N 1
ATOM 679 C CA . LEU A 1 88 ? -15.150 1.505 17.163 1.00 96.25 88 LEU A CA 1
ATOM 680 C C . LEU A 1 88 ? -14.698 1.598 18.624 1.00 96.25 88 LEU A C 1
ATOM 682 O O . LEU A 1 88 ? -15.535 1.587 19.522 1.00 96.25 88 LEU A O 1
ATOM 686 N N . LEU A 1 89 ? -13.389 1.727 18.849 1.00 96.88 89 LEU A N 1
ATOM 687 C CA . LEU A 1 89 ? -12.819 1.826 20.187 1.00 96.88 89 LEU A CA 1
ATOM 688 C C . LEU A 1 89 ? -13.340 3.060 20.936 1.00 96.88 89 LEU A C 1
ATOM 690 O O . LEU A 1 89 ? -13.750 2.933 22.082 1.00 96.88 89 LEU A O 1
ATOM 694 N N . TYR A 1 90 ? -13.405 4.215 20.268 1.00 96.19 90 TYR A N 1
ATOM 695 C CA . TYR A 1 90 ? -13.966 5.441 20.839 1.00 96.19 90 TYR A CA 1
ATOM 696 C C . TYR A 1 90 ? -15.411 5.252 21.329 1.00 96.19 90 TYR A C 1
ATOM 698 O O . TYR A 1 90 ? -15.743 5.668 22.437 1.00 96.19 90 TYR A O 1
ATOM 706 N N . ASN A 1 91 ? -16.259 4.587 20.536 1.00 94.62 91 ASN A N 1
ATOM 707 C CA . ASN A 1 91 ? -17.646 4.320 20.923 1.00 94.62 91 ASN A CA 1
ATOM 708 C C . ASN A 1 91 ? -17.729 3.352 22.114 1.00 94.62 91 ASN A C 1
ATOM 710 O O . ASN A 1 91 ? -18.473 3.609 23.055 1.00 94.62 91 ASN A O 1
ATOM 714 N N . LEU A 1 92 ? -16.938 2.271 22.105 1.00 93.75 92 LEU A N 1
ATOM 715 C CA . LEU A 1 92 ? -16.911 1.308 23.212 1.00 93.75 92 LEU A CA 1
ATOM 716 C C . LEU A 1 92 ? -16.434 1.951 24.519 1.00 93.75 92 LEU A C 1
ATOM 718 O O . LEU A 1 92 ? -16.995 1.684 25.578 1.00 93.75 92 LEU A O 1
ATOM 722 N N . GLU A 1 93 ? -15.421 2.815 24.451 1.00 93.38 93 GLU A N 1
ATOM 723 C CA . GLU A 1 93 ? -14.928 3.569 25.606 1.00 93.38 93 GLU A CA 1
ATOM 724 C C . GLU A 1 93 ? -15.988 4.549 26.131 1.00 93.38 93 GLU A C 1
ATOM 726 O O . GLU A 1 93 ? -16.183 4.651 27.342 1.00 93.38 93 GLU A O 1
ATOM 731 N N . GLN A 1 94 ? -16.730 5.212 25.237 1.00 93.12 94 GLN A N 1
ATOM 732 C CA . GLN A 1 94 ? -17.835 6.092 25.618 1.00 93.12 94 GLN A CA 1
ATOM 733 C C . GLN A 1 94 ? -18.975 5.327 26.310 1.00 93.12 94 GLN A C 1
ATOM 735 O O . GLN A 1 94 ? -19.488 5.788 27.335 1.00 93.12 94 GLN A O 1
ATOM 740 N N . ASP A 1 95 ? -19.359 4.166 25.776 1.00 89.94 95 ASP A N 1
ATOM 741 C CA . ASP A 1 95 ? -20.394 3.308 26.359 1.00 89.94 95 ASP A CA 1
ATOM 742 C C . ASP A 1 95 ? -19.964 2.783 27.735 1.00 89.94 95 ASP A C 1
ATOM 744 O O . ASP A 1 95 ? -20.745 2.817 28.692 1.00 89.94 95 ASP A O 1
ATOM 748 N N . PHE A 1 96 ? -18.700 2.371 27.867 1.00 89.00 96 PHE A N 1
ATOM 749 C CA . PHE A 1 96 ? -18.126 1.934 29.137 1.00 89.00 96 PHE A CA 1
ATOM 750 C C . PHE A 1 96 ? -18.158 3.049 30.187 1.00 89.00 96 PHE A C 1
ATOM 752 O O . PHE A 1 96 ? -18.630 2.834 31.306 1.00 89.00 96 PHE A O 1
ATOM 759 N N . ASP A 1 97 ? -17.734 4.261 29.823 1.00 88.25 97 ASP A N 1
ATOM 760 C CA . ASP A 1 97 ? -17.776 5.426 30.710 1.00 88.25 97 ASP A CA 1
ATOM 761 C C . ASP A 1 97 ? -19.207 5.781 31.138 1.00 88.25 97 ASP A C 1
ATOM 763 O O . ASP A 1 97 ? -19.443 6.136 32.299 1.00 88.25 97 ASP A O 1
ATOM 767 N N . PHE A 1 98 ? -20.173 5.687 30.219 1.00 87.75 98 PHE A N 1
ATOM 768 C CA . PHE A 1 98 ? -21.583 5.932 30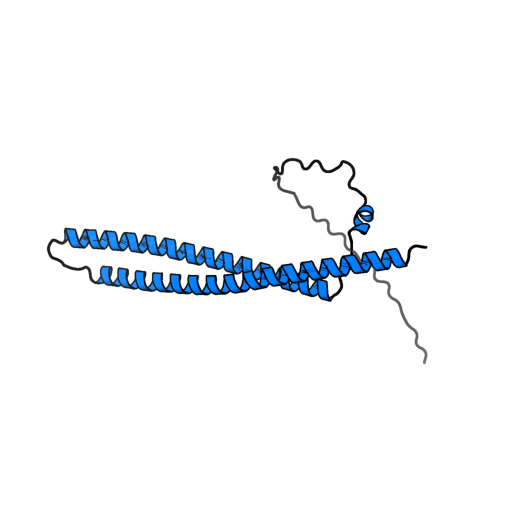.513 1.00 87.75 98 PHE A CA 1
ATOM 769 C C . PHE A 1 98 ? -22.136 4.912 31.514 1.00 87.75 98 PHE A C 1
ATOM 771 O O . PHE A 1 98 ? -22.703 5.302 32.539 1.00 87.75 98 PHE A O 1
ATOM 778 N N . LEU A 1 99 ? -21.934 3.617 31.257 1.00 85.69 99 LEU A N 1
ATOM 779 C CA . LEU A 1 99 ? -22.408 2.531 32.120 1.00 85.69 99 LEU A CA 1
ATOM 780 C C . LEU A 1 99 ? -21.764 2.584 33.507 1.00 85.69 99 LEU A C 1
ATOM 782 O O . LEU A 1 99 ? -22.451 2.438 34.520 1.00 85.69 99 LEU A O 1
ATOM 786 N N . ASN A 1 100 ? -20.463 2.867 33.565 1.00 84.38 100 ASN A N 1
ATOM 787 C CA . ASN A 1 100 ? -19.735 2.981 34.822 1.00 84.38 100 ASN A CA 1
ATOM 788 C C . ASN A 1 100 ? -20.261 4.141 35.689 1.00 84.38 100 ASN A C 1
ATOM 790 O O . ASN A 1 100 ? -20.379 4.008 36.906 1.00 84.38 100 ASN A O 1
ATOM 794 N N . ARG A 1 101 ? -20.648 5.270 35.075 1.00 85.12 101 ARG A N 1
ATOM 795 C CA . ARG A 1 101 ? -21.297 6.389 35.786 1.00 85.12 101 ARG A CA 1
ATOM 796 C C . ARG A 1 101 ? -22.730 6.065 36.208 1.00 85.12 101 ARG A C 1
ATOM 798 O O . ARG A 1 101 ? -23.146 6.480 37.287 1.00 85.12 101 ARG A O 1
ATOM 805 N N . ALA A 1 102 ? -23.483 5.357 35.367 1.00 84.00 102 ALA A N 1
ATOM 806 C CA . ALA A 1 102 ? -24.888 5.038 35.610 1.00 84.00 102 ALA A CA 1
ATOM 807 C C . ALA A 1 102 ? -25.093 3.969 36.697 1.00 84.00 102 ALA A C 1
ATOM 809 O O . ALA A 1 102 ? -26.099 4.013 37.401 1.00 84.00 102 ALA A O 1
ATOM 810 N N . SER A 1 103 ? -24.154 3.029 36.866 1.00 79.12 103 SER A N 1
ATOM 811 C CA . SER A 1 103 ? -24.304 1.916 37.817 1.00 79.12 103 SER A CA 1
ATOM 812 C C . SER A 1 103 ? -24.221 2.334 39.290 1.00 79.12 103 SER A C 1
ATOM 814 O O . SER A 1 103 ? -24.601 1.559 40.163 1.00 79.12 103 SER A O 1
ATOM 816 N N . GLY A 1 104 ? -23.731 3.544 39.595 1.00 66.38 104 GLY A N 1
ATOM 817 C CA . GLY A 1 104 ? -23.666 4.115 40.950 1.00 66.38 104 GLY A CA 1
ATOM 818 C C . GLY A 1 104 ? -22.741 3.389 41.943 1.00 66.38 104 GLY A C 1
ATOM 819 O O . GLY A 1 104 ? -22.389 3.962 42.972 1.00 66.38 104 GLY A O 1
ATOM 820 N N . GLN A 1 105 ? -22.314 2.159 41.641 1.00 57.47 105 GLN A N 1
ATOM 821 C CA . GLN A 1 105 ? -21.545 1.267 42.510 1.00 57.47 105 GLN A CA 1
ATOM 822 C C . GLN A 1 105 ? -20.579 0.383 41.707 1.00 57.47 105 GLN A C 1
ATOM 824 O O . GLN A 1 105 ? -20.572 -0.827 41.882 1.00 57.47 105 GLN A O 1
ATOM 829 N N . GLY A 1 106 ? -19.746 0.962 40.834 1.00 56.81 106 GLY A N 1
ATOM 830 C CA . GLY A 1 106 ? -18.513 0.324 40.337 1.00 56.81 106 GLY A CA 1
ATOM 831 C C . GLY A 1 106 ? -18.639 -1.114 39.812 1.00 56.81 106 GLY A C 1
ATOM 832 O O . GLY A 1 106 ? -17.652 -1.850 39.841 1.00 56.81 106 GLY A O 1
ATOM 833 N N . SER A 1 107 ? -19.829 -1.545 39.375 1.00 61.06 107 SER A N 1
ATOM 834 C CA . SER A 1 107 ? -20.022 -2.862 38.781 1.00 61.06 107 SER A CA 1
ATOM 835 C C . SER A 1 107 ? -19.491 -2.764 37.361 1.00 61.06 107 SER A C 1
ATOM 837 O O . SER A 1 107 ? -20.198 -2.354 36.440 1.00 61.06 107 SER A O 1
ATOM 839 N N . VAL A 1 108 ? -18.197 -3.029 37.226 1.00 67.38 108 VAL A N 1
ATOM 840 C CA . VAL A 1 108 ? -17.504 -3.060 35.946 1.00 67.38 108 VAL A CA 1
ATOM 841 C C . VAL A 1 108 ? -18.145 -4.152 35.097 1.00 67.38 108 VAL A C 1
ATOM 843 O O . VAL A 1 108 ? -18.203 -5.310 35.515 1.00 67.38 108 VAL A O 1
ATOM 846 N N . ASP A 1 109 ? -18.641 -3.777 33.920 1.00 80.75 109 ASP A N 1
ATOM 847 C CA . ASP A 1 109 ? -18.998 -4.745 32.890 1.00 80.75 109 ASP A CA 1
ATOM 848 C C . ASP A 1 109 ? -17.695 -5.367 32.363 1.00 80.75 109 ASP A C 1
ATOM 850 O O . ASP A 1 109 ? -17.002 -4.798 31.515 1.00 80.75 109 ASP A O 1
ATOM 854 N N . LEU A 1 110 ? -17.321 -6.505 32.955 1.00 84.38 110 LEU A N 1
ATOM 855 C CA . LEU A 1 110 ? -16.089 -7.234 32.648 1.00 84.38 110 LEU A CA 1
ATOM 856 C C . LEU A 1 110 ? -16.052 -7.714 31.192 1.00 84.38 110 LEU A C 1
ATOM 858 O O . LEU A 1 110 ? -14.964 -7.815 30.616 1.00 84.38 110 LEU A O 1
ATOM 862 N N . ASP A 1 111 ? -17.212 -7.982 30.587 1.00 87.38 111 ASP A N 1
ATOM 863 C CA . ASP A 1 111 ? -17.298 -8.400 29.188 1.00 87.38 111 ASP A CA 1
ATOM 864 C C . ASP A 1 111 ? -16.974 -7.217 28.268 1.00 87.38 111 ASP A C 1
ATOM 866 O O . ASP A 1 111 ? -16.181 -7.351 27.330 1.00 87.38 111 ASP A O 1
ATOM 870 N N . LEU A 1 112 ? -17.510 -6.031 28.576 1.00 88.69 112 LEU A N 1
ATOM 871 C CA . LEU A 1 112 ? -17.201 -4.806 27.839 1.00 88.69 112 LEU A CA 1
ATOM 872 C C . LEU A 1 112 ? -15.735 -4.382 28.009 1.00 88.69 112 LEU A C 1
ATOM 874 O O . LEU A 1 112 ? -15.082 -4.037 27.022 1.00 88.69 112 LEU A O 1
ATOM 878 N N . GLU A 1 113 ? -15.185 -4.461 29.224 1.00 89.69 113 GLU A N 1
ATOM 879 C CA . GLU A 1 113 ? -13.766 -4.169 29.477 1.00 89.69 113 GLU A CA 1
ATOM 880 C C . GLU A 1 113 ? -12.847 -5.113 28.683 1.00 89.69 113 GLU A C 1
ATOM 882 O O . GLU A 1 113 ? -11.868 -4.683 28.063 1.00 89.69 113 GLU A O 1
ATOM 887 N N . THR A 1 114 ? -13.183 -6.406 28.660 1.00 91.69 114 THR A N 1
ATOM 888 C CA . THR A 1 114 ? -12.443 -7.411 27.888 1.00 91.69 114 THR A CA 1
ATOM 889 C C . THR A 1 114 ? -12.524 -7.113 26.392 1.00 91.69 114 THR A C 1
ATOM 891 O O . THR A 1 114 ? -11.502 -7.156 25.709 1.00 91.69 114 THR A O 1
ATOM 894 N N . ASN A 1 115 ? -13.698 -6.733 25.880 1.00 92.88 115 ASN A N 1
ATOM 895 C CA . ASN A 1 115 ? -13.860 -6.364 24.475 1.00 92.88 115 ASN A CA 1
ATOM 896 C C . ASN A 1 115 ? -13.000 -5.144 24.109 1.00 92.88 115 ASN A C 1
ATOM 898 O O . ASN A 1 115 ? -12.247 -5.201 23.139 1.00 92.88 115 ASN A O 1
ATOM 902 N N . ILE A 1 116 ? -13.020 -4.079 24.921 1.00 94.44 116 ILE A N 1
ATOM 903 C CA . ILE A 1 116 ? -12.162 -2.895 24.728 1.00 94.44 116 ILE A CA 1
ATOM 904 C C . ILE A 1 116 ? -10.687 -3.300 24.645 1.00 94.44 116 ILE A C 1
ATOM 906 O O . ILE A 1 116 ? -9.967 -2.838 23.757 1.00 94.44 116 ILE A O 1
ATOM 910 N N . ARG A 1 117 ? -10.235 -4.191 25.534 1.00 95.69 117 ARG A N 1
ATOM 911 C CA . ARG A 1 117 ? -8.859 -4.702 25.530 1.00 95.69 117 ARG A CA 1
ATOM 912 C C . ARG A 1 117 ? -8.524 -5.430 24.229 1.00 95.69 117 ARG A C 1
ATOM 914 O O . ARG A 1 117 ? -7.540 -5.075 23.588 1.00 95.69 117 ARG A O 1
ATOM 921 N N . THR A 1 118 ? -9.366 -6.365 23.794 1.00 95.75 118 THR A N 1
ATOM 922 C CA . THR A 1 118 ? -9.180 -7.087 22.526 1.00 95.75 118 THR A CA 1
ATOM 923 C C . THR A 1 118 ? -9.171 -6.141 21.321 1.00 95.75 118 THR A C 1
ATOM 925 O O . THR A 1 118 ? -8.346 -6.288 20.422 1.00 95.75 118 THR A O 1
ATOM 928 N N . GLN A 1 119 ? -10.041 -5.125 21.298 1.00 96.25 119 GLN A N 1
ATOM 929 C CA . GLN A 1 119 ? -10.051 -4.137 20.215 1.00 96.25 119 GLN A CA 1
ATOM 930 C C . GLN A 1 119 ? -8.786 -3.262 20.193 1.00 96.25 119 GLN A C 1
ATOM 932 O O . GLN A 1 119 ? -8.377 -2.838 19.108 1.00 96.25 119 GLN A O 1
ATOM 937 N N . ARG A 1 120 ? -8.169 -2.987 21.353 1.00 97.12 120 ARG A N 1
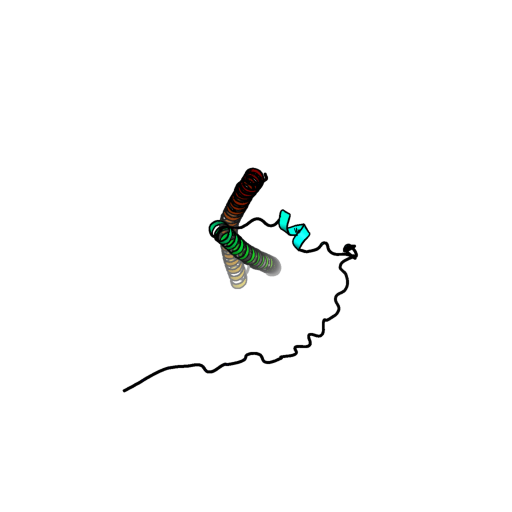ATOM 938 C CA . ARG A 1 120 ? -6.873 -2.288 21.446 1.00 97.12 120 ARG A CA 1
ATOM 939 C C . ARG A 1 120 ? -5.732 -3.150 20.921 1.00 97.12 120 ARG A C 1
ATOM 941 O O . ARG A 1 120 ? -4.974 -2.672 20.088 1.00 97.12 120 ARG A O 1
ATOM 948 N N . GLU A 1 121 ? -5.671 -4.415 21.327 1.00 97.31 121 GLU A N 1
ATOM 949 C CA . GLU A 1 121 ? -4.670 -5.368 20.822 1.00 97.31 121 GLU A CA 1
ATOM 950 C C . GLU A 1 121 ? -4.738 -5.477 19.291 1.00 97.31 121 GLU A C 1
ATOM 952 O O . GLU A 1 121 ? -3.728 -5.340 18.604 1.00 97.31 121 GLU A O 1
ATOM 957 N N . PHE A 1 122 ? -5.944 -5.597 18.729 1.00 96.44 122 PHE A N 1
ATOM 958 C CA . PHE A 1 122 ? -6.126 -5.620 17.277 1.00 96.44 122 PHE A CA 1
ATOM 959 C C . PHE A 1 122 ? -5.729 -4.299 16.591 1.00 96.44 122 PHE A C 1
ATOM 961 O O . PHE A 1 122 ? -5.208 -4.300 15.473 1.00 96.44 122 PHE A O 1
ATOM 968 N N . LEU A 1 123 ? -5.960 -3.150 17.237 1.00 97.81 123 LEU A N 1
ATOM 969 C CA . LEU A 1 123 ? -5.503 -1.857 16.724 1.00 97.81 123 LEU A CA 1
ATOM 970 C C . LEU A 1 123 ? -3.969 -1.781 16.685 1.00 97.81 123 LEU A C 1
ATOM 972 O O . LEU A 1 123 ? -3.423 -1.265 15.706 1.00 97.81 123 LEU A O 1
ATOM 976 N N . ASP A 1 124 ? -3.292 -2.296 17.708 1.00 98.06 124 ASP A N 1
ATOM 977 C CA . ASP A 1 124 ? -1.831 -2.340 17.776 1.00 98.06 124 ASP A CA 1
ATOM 978 C C . ASP A 1 124 ? -1.255 -3.251 16.679 1.00 98.06 124 ASP A C 1
ATOM 980 O O . ASP A 1 124 ? -0.331 -2.850 15.967 1.00 98.06 124 ASP A O 1
ATOM 984 N N . GLU A 1 125 ? -1.866 -4.417 16.436 1.00 97.88 125 GLU A N 1
ATOM 985 C CA . GLU A 1 125 ? -1.497 -5.304 15.322 1.00 97.88 125 GLU A CA 1
ATOM 986 C C . GLU A 1 125 ? -1.613 -4.603 13.959 1.00 97.88 125 GLU A C 1
ATOM 988 O O . GLU A 1 125 ? -0.722 -4.710 13.111 1.00 97.88 125 GLU A O 1
ATOM 993 N N . LEU A 1 126 ? -2.695 -3.848 13.729 1.00 98.00 126 LEU A N 1
ATOM 994 C CA . LEU A 1 126 ? -2.867 -3.090 12.488 1.00 98.00 126 LEU A CA 1
ATOM 995 C C . LEU A 1 126 ? -1.797 -2.008 12.320 1.00 98.00 126 LEU A C 1
ATOM 997 O O . LEU A 1 126 ? -1.318 -1.795 11.203 1.00 98.00 126 LEU A O 1
ATOM 1001 N N . GLN A 1 127 ? -1.414 -1.332 13.405 1.00 98.19 127 GLN A N 1
ATOM 1002 C CA . GLN A 1 127 ? -0.345 -0.334 13.380 1.00 98.19 127 GLN A CA 1
ATOM 1003 C C . GLN A 1 127 ? 1.012 -0.972 13.067 1.00 98.19 127 GLN A C 1
ATOM 1005 O O . GLN A 1 127 ? 1.763 -0.434 12.251 1.00 98.19 127 GLN A O 1
ATOM 1010 N N . GLU A 1 128 ? 1.306 -2.144 13.634 1.00 98.12 128 GLU A N 1
ATOM 1011 C CA . GLU A 1 128 ? 2.531 -2.887 13.332 1.00 98.12 128 GLU A CA 1
ATOM 1012 C C . GLU A 1 128 ? 2.573 -3.340 11.862 1.00 98.12 128 GLU A C 1
ATOM 1014 O O . GLU A 1 128 ? 3.598 -3.200 11.184 1.00 98.12 128 GLU A O 1
ATOM 1019 N N . ILE A 1 129 ? 1.449 -3.840 11.335 1.00 97.81 129 ILE A N 1
ATOM 1020 C CA . ILE A 1 129 ? 1.316 -4.202 9.918 1.00 97.81 129 ILE A CA 1
ATOM 1021 C C . ILE A 1 129 ? 1.560 -2.979 9.032 1.00 97.81 129 ILE A C 1
ATOM 1023 O O . ILE A 1 129 ? 2.340 -3.065 8.081 1.00 97.81 129 ILE A O 1
ATOM 1027 N N . LEU A 1 130 ? 0.937 -1.837 9.343 1.00 98.06 130 LEU A N 1
ATOM 1028 C CA . LEU A 1 130 ? 1.128 -0.607 8.577 1.00 98.06 130 LEU A CA 1
ATOM 1029 C C . LEU A 1 130 ? 2.600 -0.186 8.564 1.00 98.06 130 LEU A C 1
ATOM 1031 O O . LEU A 1 130 ? 3.127 0.142 7.502 1.00 98.06 130 LEU A O 1
ATOM 1035 N N . GLN A 1 131 ? 3.279 -0.245 9.711 1.00 98.06 131 GLN A N 1
ATOM 1036 C CA . GLN A 1 131 ? 4.689 0.124 9.808 1.00 98.06 131 GLN A CA 1
ATOM 1037 C C . GLN A 1 131 ? 5.571 -0.760 8.915 1.00 98.06 131 GLN A C 1
ATOM 1039 O O . GLN A 1 131 ? 6.373 -0.242 8.138 1.00 98.06 131 GLN A O 1
ATOM 1044 N N . LYS A 1 132 ? 5.360 -2.083 8.934 1.00 97.00 132 LYS A N 1
ATOM 1045 C CA . LYS A 1 132 ? 6.077 -3.025 8.055 1.00 97.00 132 LYS A CA 1
ATOM 1046 C C . LYS A 1 132 ? 5.855 -2.716 6.571 1.00 97.00 132 LYS A C 1
ATOM 1048 O O . LYS A 1 132 ? 6.792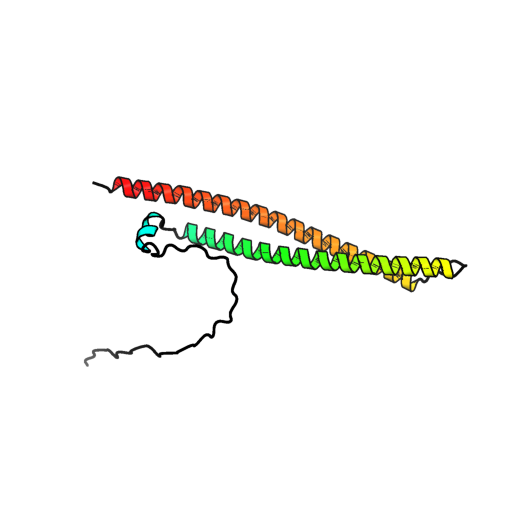 -2.795 5.773 1.00 97.00 132 LYS A O 1
ATOM 1053 N N . ILE A 1 133 ? 4.626 -2.361 6.190 1.00 97.00 133 ILE A N 1
ATOM 1054 C CA . ILE A 1 133 ? 4.299 -1.992 4.807 1.00 97.00 133 ILE A CA 1
ATOM 1055 C C . ILE A 1 133 ? 5.012 -0.689 4.421 1.00 97.00 133 ILE A C 1
ATOM 1057 O O . ILE A 1 133 ? 5.623 -0.633 3.352 1.00 97.00 133 ILE A O 1
ATOM 1061 N N . LEU A 1 134 ? 4.993 0.327 5.290 1.00 97.81 134 LEU A N 1
ATOM 1062 C CA . LEU A 1 134 ? 5.658 1.614 5.065 1.00 97.81 134 LEU A CA 1
ATOM 1063 C C . LEU A 1 134 ? 7.180 1.474 4.929 1.00 97.81 134 LEU A C 1
ATOM 1065 O O . LEU A 1 134 ? 7.778 2.099 4.051 1.00 97.81 134 LEU A O 1
ATOM 1069 N N . ASP A 1 135 ? 7.808 0.621 5.736 1.00 96.38 135 ASP A N 1
ATOM 1070 C CA . ASP A 1 135 ? 9.242 0.341 5.623 1.00 96.38 135 ASP A CA 1
ATOM 1071 C C . ASP A 1 135 ? 9.563 -0.310 4.268 1.00 96.38 135 ASP A C 1
ATOM 1073 O O . ASP A 1 135 ? 10.474 0.120 3.553 1.00 96.38 135 ASP A O 1
ATOM 1077 N N . GLY A 1 136 ? 8.754 -1.291 3.854 1.00 94.31 136 GLY A N 1
ATOM 1078 C CA . GLY A 1 136 ? 8.870 -1.915 2.536 1.00 94.31 136 GLY A CA 1
ATOM 1079 C C . GLY A 1 136 ? 8.588 -0.954 1.374 1.00 94.31 136 GLY A C 1
ATOM 1080 O O . GLY A 1 136 ? 9.183 -1.094 0.303 1.00 94.31 136 GLY A O 1
ATOM 1081 N N . TYR A 1 137 ? 7.692 0.014 1.558 1.00 96.25 137 TYR A N 1
ATOM 1082 C CA . TYR A 1 137 ? 7.399 1.067 0.584 1.00 96.25 137 TYR A CA 1
ATOM 1083 C C . TYR A 1 137 ? 8.601 1.999 0.402 1.00 96.25 137 TYR A C 1
ATOM 1085 O O . TYR A 1 137 ? 9.058 2.198 -0.721 1.00 96.25 137 TYR A O 1
ATOM 1093 N N . ARG A 1 138 ? 9.195 2.474 1.506 1.00 96.62 138 ARG A N 1
ATOM 1094 C CA . ARG A 1 138 ? 10.383 3.341 1.485 1.00 96.62 138 ARG A CA 1
ATOM 1095 C C . ARG A 1 138 ? 11.563 2.692 0.761 1.00 96.62 138 ARG A C 1
ATOM 1097 O O . ARG A 1 138 ? 12.231 3.353 -0.029 1.00 96.62 138 ARG A O 1
ATOM 1104 N N . ILE A 1 139 ? 11.818 1.407 1.018 1.00 95.75 139 ILE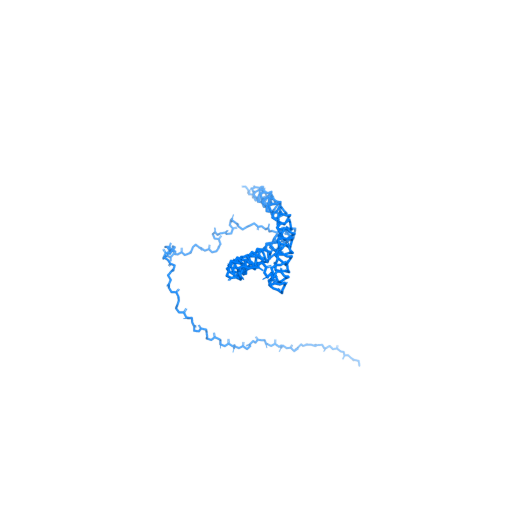 A N 1
ATOM 1105 C CA . ILE A 1 139 ? 12.895 0.661 0.347 1.00 95.75 139 ILE A CA 1
ATOM 1106 C C . ILE A 1 139 ? 12.670 0.632 -1.170 1.00 95.75 139 ILE A C 1
ATOM 1108 O O . ILE A 1 139 ? 13.608 0.837 -1.938 1.00 95.75 139 ILE A O 1
ATOM 1112 N N . ARG A 1 140 ? 11.430 0.395 -1.607 1.00 94.19 140 ARG A N 1
ATOM 1113 C CA . ARG A 1 140 ? 11.096 0.313 -3.033 1.00 94.19 140 ARG A CA 1
ATOM 1114 C C . ARG A 1 140 ? 11.130 1.663 -3.732 1.00 94.19 140 ARG A C 1
ATOM 1116 O O . ARG A 1 140 ? 11.695 1.719 -4.813 1.00 94.19 140 ARG A O 1
ATOM 1123 N N . LEU A 1 141 ? 10.637 2.726 -3.100 1.00 95.12 141 LEU A N 1
ATOM 1124 C CA . LEU A 1 141 ? 10.774 4.089 -3.624 1.00 95.12 141 LEU A CA 1
ATOM 1125 C C . LEU A 1 141 ? 12.237 4.472 -3.848 1.00 95.12 141 LEU A C 1
ATOM 1127 O O . LEU A 1 141 ? 12.576 5.033 -4.881 1.00 95.12 141 LEU A O 1
ATOM 1131 N N . LYS A 1 142 ? 13.123 4.132 -2.903 1.00 96.19 142 LYS A N 1
ATOM 1132 C CA . LYS A 1 142 ? 14.555 4.395 -3.071 1.00 96.19 142 LYS A CA 1
ATOM 1133 C C . LYS A 1 142 ? 15.116 3.669 -4.299 1.00 96.19 142 LYS A C 1
ATOM 1135 O O . LYS A 1 142 ? 15.811 4.292 -5.094 1.00 96.19 142 LYS A O 1
ATOM 1140 N N . LYS A 1 143 ? 14.787 2.381 -4.460 1.00 95.19 143 LYS A N 1
ATOM 1141 C CA . LYS A 1 143 ? 15.208 1.595 -5.628 1.00 95.19 143 LYS A CA 1
ATOM 1142 C C . LYS A 1 143 ? 14.659 2.185 -6.936 1.00 95.19 143 LYS A C 1
ATOM 1144 O O . LYS A 1 143 ? 15.370 2.211 -7.930 1.00 95.19 143 LYS A O 1
ATOM 1149 N N . ASP A 1 144 ? 13.422 2.670 -6.924 1.00 94.88 144 ASP A N 1
ATOM 1150 C CA . ASP A 1 144 ? 12.767 3.267 -8.091 1.00 94.88 144 ASP A CA 1
ATOM 1151 C C . ASP A 1 144 ? 13.475 4.543 -8.547 1.00 94.88 144 ASP A C 1
ATOM 1153 O O . ASP A 1 144 ? 13.827 4.660 -9.717 1.00 94.88 144 ASP A O 1
ATOM 1157 N N . SER A 1 145 ? 13.821 5.425 -7.606 1.00 94.25 145 SER A N 1
ATOM 1158 C CA . SER A 1 145 ? 14.620 6.620 -7.898 1.00 94.25 145 SER A CA 1
ATOM 1159 C C . SER A 1 145 ? 16.033 6.294 -8.402 1.00 94.25 145 SER A C 1
ATOM 1161 O O . SER A 1 145 ? 16.559 6.999 -9.261 1.00 94.25 145 SER A O 1
ATOM 1163 N N . GLU A 1 146 ? 16.669 5.242 -7.874 1.00 95.50 146 GLU A N 1
ATOM 1164 C CA . GLU A 1 146 ? 17.981 4.779 -8.353 1.00 95.50 146 GLU A CA 1
ATOM 1165 C C . GLU A 1 146 ? 17.896 4.269 -9.803 1.00 95.50 146 GLU A C 1
ATOM 1167 O O . GLU A 1 146 ? 18.723 4.650 -10.631 1.00 95.50 146 GLU A O 1
ATOM 1172 N N . GLN A 1 147 ? 16.866 3.482 -10.132 1.00 93.69 147 GLN A N 1
ATOM 1173 C CA . GLN A 1 147 ? 16.634 2.973 -11.489 1.00 93.69 147 GLN A CA 1
ATOM 1174 C C . GLN A 1 147 ? 16.267 4.073 -12.483 1.00 93.69 147 GLN A C 1
ATOM 1176 O O . GLN A 1 147 ? 16.733 4.052 -13.620 1.00 93.69 147 GLN A O 1
ATOM 1181 N N . GLU A 1 148 ? 15.464 5.053 -12.070 1.00 93.75 148 GLU A N 1
ATOM 1182 C CA . GLU A 1 148 ? 15.136 6.209 -12.905 1.00 93.75 148 GLU A CA 1
ATOM 1183 C C . GLU A 1 148 ? 16.406 6.997 -13.272 1.00 93.75 148 GLU A C 1
ATOM 1185 O O . GLU A 1 148 ? 16.597 7.393 -14.427 1.00 93.75 148 GLU A O 1
ATOM 1190 N N . LEU A 1 149 ? 17.318 7.180 -12.310 1.00 94.62 149 LEU A N 1
ATOM 1191 C CA . LEU A 1 149 ? 18.600 7.841 -12.544 1.00 94.62 149 LEU A CA 1
ATOM 1192 C C . LEU A 1 149 ? 19.501 7.030 -13.489 1.00 94.62 149 LEU A C 1
ATOM 1194 O O . LEU A 1 149 ? 20.134 7.607 -14.376 1.00 94.62 149 LEU A O 1
ATOM 1198 N N . GLU A 1 150 ? 19.552 5.710 -13.323 1.00 93.38 150 GLU A N 1
ATOM 1199 C CA . GLU A 1 150 ? 20.316 4.814 -14.195 1.00 93.38 150 GLU A CA 1
ATOM 1200 C C . GLU A 1 150 ? 19.788 4.834 -15.635 1.00 93.38 150 GLU A C 1
ATOM 1202 O O . GLU A 1 150 ? 20.565 5.039 -16.570 1.00 93.38 150 GLU A O 1
ATOM 1207 N N . LEU A 1 151 ? 18.466 4.750 -15.818 1.00 92.00 151 LEU A N 1
ATOM 1208 C CA . LEU A 1 151 ? 17.806 4.897 -17.118 1.00 92.00 151 LEU A CA 1
ATOM 1209 C C . LEU A 1 151 ? 18.122 6.245 -17.763 1.00 92.00 151 LEU A C 1
ATOM 1211 O O . LEU A 1 151 ? 18.469 6.315 -18.943 1.00 92.00 151 LEU A O 1
ATOM 1215 N N . LYS A 1 152 ? 18.046 7.332 -16.989 1.00 91.44 152 LYS A N 1
ATOM 1216 C CA . LYS A 1 152 ? 18.395 8.666 -17.477 1.00 91.44 152 LYS A CA 1
ATOM 1217 C C . LYS A 1 152 ? 19.841 8.715 -17.969 1.00 91.44 152 LYS A C 1
ATOM 1219 O O . LYS A 1 152 ? 20.093 9.201 -19.071 1.00 91.44 152 LYS A O 1
ATOM 1224 N N . HIS A 1 153 ? 20.784 8.192 -17.188 1.00 91.50 153 HIS A N 1
ATOM 1225 C CA . HIS A 1 153 ? 22.184 8.136 -17.595 1.00 91.50 153 HIS A CA 1
ATOM 1226 C C . HIS A 1 153 ? 22.392 7.262 -18.832 1.00 91.50 153 HIS A C 1
ATOM 1228 O O . HIS A 1 153 ? 23.135 7.673 -19.724 1.00 91.50 153 HIS A O 1
ATOM 1234 N N . TYR A 1 154 ? 21.725 6.110 -18.924 1.00 90.62 154 TYR A N 1
ATOM 1235 C CA . TYR A 1 154 ? 21.757 5.253 -20.106 1.00 90.62 154 TYR A CA 1
ATOM 1236 C C . TYR A 1 154 ? 21.360 6.042 -21.361 1.00 90.62 154 TYR A C 1
ATOM 1238 O O . TYR A 1 154 ? 22.145 6.138 -22.309 1.00 90.62 154 TYR A O 1
ATOM 1246 N N . PHE A 1 155 ? 20.193 6.693 -21.348 1.00 86.38 155 PHE A N 1
ATOM 1247 C CA . PHE A 1 155 ? 19.729 7.467 -22.500 1.00 86.38 155 PHE A CA 1
ATOM 1248 C C . PHE A 1 155 ? 20.641 8.653 -22.818 1.00 86.38 155 PHE A C 1
ATOM 1250 O O . PHE A 1 155 ? 20.955 8.880 -23.982 1.00 86.38 155 PHE A O 1
ATOM 1257 N N . GLU A 1 156 ? 21.144 9.378 -21.816 1.00 86.25 156 GLU A N 1
ATOM 1258 C CA . GLU A 1 156 ? 22.077 10.489 -22.041 1.00 86.25 156 GLU A CA 1
ATOM 1259 C C . GLU A 1 156 ? 23.373 10.053 -22.740 1.00 86.25 156 GLU A C 1
ATOM 1261 O O . GLU A 1 156 ? 23.882 10.784 -23.594 1.00 86.25 156 GLU A O 1
ATOM 1266 N N . HIS A 1 157 ? 23.931 8.894 -22.383 1.00 82.56 157 HIS A N 1
ATOM 1267 C CA . HIS A 1 157 ? 25.158 8.387 -23.000 1.00 82.56 157 HIS A CA 1
ATOM 1268 C C . HIS A 1 157 ? 24.897 7.844 -24.404 1.00 82.56 157 HIS A C 1
ATOM 1270 O O . HIS A 1 157 ? 25.645 8.160 -25.331 1.00 82.56 157 HIS A O 1
ATOM 1276 N N . HIS A 1 158 ? 23.828 7.068 -24.577 1.00 77.38 158 HIS A N 1
ATOM 1277 C CA . HIS A 1 158 ? 23.510 6.457 -25.864 1.00 77.38 158 HIS A CA 1
ATOM 1278 C C . HIS A 1 158 ? 23.008 7.475 -26.900 1.00 77.38 158 HIS A C 1
ATOM 1280 O O . HIS A 1 158 ? 23.386 7.367 -28.064 1.00 77.38 158 HIS A O 1
ATOM 1286 N N . HIS A 1 159 ? 22.293 8.531 -26.491 1.00 71.31 159 HIS A N 1
ATOM 1287 C CA . HIS A 1 159 ? 21.953 9.652 -27.379 1.00 71.31 159 HIS A CA 1
ATOM 1288 C C . HIS A 1 159 ? 23.200 10.382 -27.892 1.00 71.31 159 HIS A C 1
ATOM 1290 O O . HIS A 1 159 ? 23.350 10.587 -29.094 1.00 71.31 159 HIS A O 1
ATOM 1296 N N . LYS A 1 160 ? 24.141 10.717 -26.997 1.00 63.97 160 LYS A N 1
ATOM 1297 C CA . LYS A 1 160 ? 25.388 11.409 -27.373 1.00 63.97 160 LYS A CA 1
ATOM 1298 C C . LYS A 1 160 ? 26.265 10.571 -28.303 1.00 63.97 160 LYS A C 1
ATOM 1300 O O . LYS A 1 160 ? 26.966 11.125 -29.147 1.00 63.97 160 LYS A O 1
ATOM 1305 N N . PHE A 1 161 ? 26.257 9.250 -28.134 1.00 56.84 161 PHE A N 1
ATOM 1306 C CA . PHE A 1 161 ? 27.050 8.346 -28.961 1.00 56.84 161 PHE A CA 1
ATOM 1307 C C . PHE A 1 161 ? 26.483 8.214 -30.382 1.00 56.84 161 PHE A C 1
ATOM 1309 O O . PHE A 1 161 ? 27.252 8.242 -31.343 1.00 56.84 161 PHE A O 1
ATOM 1316 N N . GLU A 1 162 ? 25.158 8.134 -30.536 1.00 57.66 162 GLU A N 1
ATOM 1317 C CA . GLU A 1 162 ? 24.517 8.116 -31.859 1.00 57.66 162 GLU A CA 1
ATOM 1318 C C . GLU A 1 162 ? 24.701 9.441 -32.613 1.00 57.66 162 GLU A C 1
ATOM 1320 O O . GLU A 1 162 ? 25.029 9.418 -33.801 1.00 57.66 162 GLU A O 1
ATOM 1325 N N . ASP A 1 163 ? 24.597 10.585 -31.927 1.00 58.59 163 ASP A N 1
ATOM 1326 C CA . ASP A 1 163 ? 24.850 11.901 -32.530 1.00 58.59 163 ASP A CA 1
ATOM 1327 C C . ASP A 1 163 ? 26.305 12.027 -33.031 1.00 58.59 163 ASP A C 1
ATOM 1329 O O . ASP A 1 163 ? 26.558 12.541 -34.125 1.00 58.59 163 ASP A O 1
ATOM 1333 N N . ALA A 1 164 ? 27.275 11.512 -32.263 1.00 57.81 164 ALA A N 1
ATOM 1334 C CA . ALA A 1 164 ? 28.689 11.515 -32.639 1.00 57.81 164 ALA A CA 1
ATOM 1335 C C . ALA A 1 164 ? 28.988 10.586 -33.829 1.00 57.81 164 ALA A C 1
ATOM 1337 O O . ALA A 1 164 ? 29.773 10.946 -34.710 1.00 57.81 164 ALA A O 1
ATOM 1338 N N . GLN A 1 165 ? 28.349 9.411 -33.894 1.00 56.59 165 GLN A N 1
ATOM 1339 C CA . GLN A 1 165 ? 28.465 8.525 -35.053 1.00 56.59 165 GLN A CA 1
ATOM 1340 C C . GLN A 1 165 ? 27.840 9.155 -36.302 1.00 56.59 165 GLN A C 1
ATOM 1342 O O . GLN A 1 165 ? 28.473 9.157 -37.353 1.00 56.59 165 GLN A O 1
ATOM 1347 N N . GLN A 1 166 ? 26.650 9.752 -36.203 1.00 57.94 166 GLN A N 1
ATOM 1348 C CA . GLN A 1 166 ? 26.009 10.407 -37.349 1.00 57.94 166 GLN A CA 1
ATOM 1349 C C . GLN A 1 166 ? 26.833 11.583 -37.897 1.00 57.94 166 GLN A C 1
ATOM 1351 O O . GLN A 1 166 ? 26.880 11.759 -39.112 1.00 57.94 166 GLN A O 1
ATOM 1356 N N . GLN A 1 167 ? 27.524 12.350 -37.045 1.00 57.56 167 GLN A N 1
ATOM 1357 C CA . GLN A 1 167 ? 28.424 13.425 -37.487 1.00 57.56 167 GLN A CA 1
ATOM 1358 C C . GLN A 1 167 ? 29.715 12.907 -38.138 1.00 57.56 167 GLN A C 1
ATOM 1360 O O . GLN A 1 167 ? 30.192 13.511 -39.094 1.00 57.56 167 GLN A O 1
ATOM 1365 N N . ALA A 1 168 ? 30.264 11.781 -37.672 1.00 55.75 168 ALA A N 1
ATOM 1366 C CA . ALA A 1 168 ? 31.480 11.189 -38.239 1.00 55.75 168 ALA A CA 1
ATOM 1367 C C . ALA A 1 168 ? 31.281 10.579 -39.644 1.00 55.75 168 ALA A C 1
ATOM 1369 O O . ALA A 1 168 ? 32.261 10.349 -40.351 1.00 55.75 168 ALA A O 1
ATOM 1370 N N . PHE A 1 169 ? 30.032 10.323 -40.052 1.00 51.25 169 PHE A N 1
ATOM 1371 C CA . PHE A 1 169 ? 29.674 9.773 -41.367 1.00 51.25 169 PHE A CA 1
ATOM 1372 C C . PHE A 1 169 ? 29.038 10.799 -42.327 1.00 51.25 169 PHE A C 1
ATOM 1374 O O . PHE A 1 169 ? 28.557 10.407 -43.392 1.00 51.25 169 PHE A O 1
ATOM 1381 N N . GLN A 1 170 ? 29.035 12.098 -41.997 1.00 44.41 170 GLN A N 1
ATOM 1382 C CA . GLN A 1 170 ? 28.668 13.148 -42.957 1.00 44.41 170 GLN A CA 1
ATOM 1383 C C . GLN A 1 170 ? 29.899 13.564 -43.797 1.00 44.41 170 GLN A C 1
ATOM 1385 O O . GLN A 1 170 ? 30.952 13.806 -43.208 1.00 44.41 170 GLN A O 1
ATOM 1390 N N . PRO A 1 171 ? 29.798 13.591 -45.145 1.00 48.31 171 PRO A N 1
ATOM 1391 C CA . PRO A 1 171 ? 30.905 13.923 -46.050 1.00 48.31 171 PRO A CA 1
ATOM 1392 C C . PRO A 1 171 ? 31.325 15.397 -46.015 1.00 48.31 171 PRO A C 1
ATOM 1394 O O . PRO A 1 171 ? 30.462 16.260 -45.735 1.00 48.31 171 PRO A O 1
#

Foldseek 3Di:
DDDDDDDDDDDDDDDDDDDDDDDDDDDDPDPVDPPDDDPPVVCVLVDFDDDPVLVVLVVVLVVLVVVLVVLVVVLVVLVVVLVVLVVVLVVLVVVQVVVCVVVVPRPRPVVSVVVSVVSVVVSVVSVVVSVVSVVVSVVSVVVSVVSVVVSVVSCVVRVVVVVVVVVVPDD